Protein AF-A0A522KJQ3-F1 (afdb_monomer_lite)

Structure (mmCIF, N/CA/C/O backbone):
data_AF-A0A522KJQ3-F1
#
_entry.id   AF-A0A522KJQ3-F1
#
loop_
_atom_site.group_PDB
_atom_site.id
_atom_site.type_symbol
_atom_site.label_atom_id
_atom_site.label_alt_id
_atom_site.label_comp_id
_atom_site.label_asym_id
_atom_site.label_entity_id
_atom_site.label_seq_id
_atom_site.pdbx_PDB_ins_code
_atom_site.Cartn_x
_atom_site.Cartn_y
_atom_site.Cartn_z
_atom_site.occupancy
_atom_site.B_iso_or_equiv
_atom_site.auth_seq_id
_atom_site.auth_comp_id
_atom_site.auth_asym_id
_atom_site.auth_atom_id
_atom_site.pdbx_PDB_model_num
ATOM 1 N N . MET A 1 1 ? 15.204 58.455 -25.807 1.00 38.94 1 MET A N 1
ATOM 2 C CA . MET A 1 1 ? 15.488 56.999 -25.800 1.00 38.94 1 MET A CA 1
ATOM 3 C C . MET A 1 1 ? 14.148 56.279 -25.758 1.00 38.94 1 MET A C 1
ATOM 5 O O . MET A 1 1 ? 13.422 56.496 -24.805 1.00 38.94 1 MET A O 1
ATOM 9 N N . ARG A 1 2 ? 13.624 55.763 -26.886 1.00 38.31 2 ARG A N 1
ATOM 10 C CA . ARG A 1 2 ? 13.820 54.390 -27.429 1.00 38.31 2 ARG A CA 1
ATOM 11 C C . ARG A 1 2 ? 13.512 53.352 -26.326 1.00 38.31 2 ARG A C 1
ATOM 13 O O . ARG A 1 2 ? 14.142 53.418 -25.287 1.00 38.31 2 ARG A O 1
ATOM 20 N N . ILE A 1 3 ? 12.600 52.392 -26.490 1.00 46.62 3 ILE A N 1
ATOM 21 C CA . ILE A 1 3 ? 12.583 51.355 -27.538 1.00 46.62 3 ILE A CA 1
ATOM 22 C C . ILE A 1 3 ? 11.137 50.807 -27.752 1.00 46.62 3 ILE A C 1
ATOM 24 O O . ILE A 1 3 ? 10.339 50.749 -26.826 1.00 46.62 3 ILE A O 1
ATOM 28 N N . ARG A 1 4 ? 10.848 50.476 -29.024 1.00 58.28 4 ARG A N 1
ATOM 29 C CA . ARG A 1 4 ? 9.661 49.864 -29.700 1.00 58.28 4 ARG A CA 1
ATOM 30 C C . ARG A 1 4 ? 9.401 48.389 -29.274 1.00 58.28 4 ARG A C 1
ATOM 32 O O . ARG A 1 4 ? 10.256 47.909 -28.541 1.00 58.28 4 ARG A O 1
ATOM 39 N N . PRO A 1 5 ? 8.374 47.620 -29.754 1.00 49.44 5 PRO A N 1
ATOM 40 C CA . PRO A 1 5 ? 7.526 47.742 -30.980 1.00 49.44 5 PRO A CA 1
ATOM 41 C C . PRO A 1 5 ? 6.001 47.486 -30.776 1.00 49.44 5 PRO A C 1
ATOM 43 O O . PRO A 1 5 ? 5.607 46.784 -29.860 1.00 49.44 5 PRO A O 1
ATOM 46 N N . ARG A 1 6 ? 5.034 48.134 -31.454 1.00 49.59 6 ARG A N 1
ATOM 47 C CA . ARG A 1 6 ? 4.652 48.289 -32.889 1.00 49.59 6 ARG A CA 1
ATOM 48 C C . ARG A 1 6 ? 4.061 47.015 -33.544 1.00 49.59 6 ARG A C 1
ATOM 50 O O . ARG A 1 6 ? 4.839 46.192 -33.996 1.00 49.59 6 ARG A O 1
ATOM 57 N N . HIS A 1 7 ? 2.730 46.810 -33.448 1.00 49.59 7 HIS A N 1
ATOM 58 C CA . HIS A 1 7 ? 1.650 46.971 -34.480 1.00 49.59 7 HIS A CA 1
ATOM 59 C C . HIS A 1 7 ? 1.556 45.774 -35.468 1.00 49.59 7 HIS A C 1
ATOM 61 O O . HIS A 1 7 ? 2.580 45.180 -35.752 1.00 49.59 7 HIS A O 1
ATOM 67 N N . LEU A 1 8 ? 0.440 45.336 -36.069 1.00 43.84 8 LEU A N 1
ATOM 68 C CA . LEU A 1 8 ? -0.804 45.983 -36.516 1.00 43.84 8 LEU A CA 1
ATOM 69 C C . LEU A 1 8 ? -1.731 44.876 -37.111 1.00 43.84 8 LEU A C 1
ATOM 71 O O . LEU A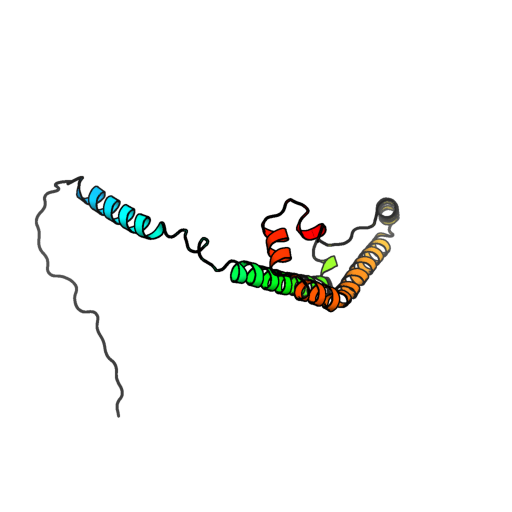 1 8 ? -1.222 44.111 -37.930 1.00 43.84 8 LEU A O 1
ATOM 75 N N . PRO A 1 9 ? -3.048 44.787 -36.834 1.00 48.59 9 PRO A N 1
ATOM 76 C CA . PRO A 1 9 ? -3.984 44.120 -37.742 1.00 48.59 9 PRO A CA 1
ATOM 77 C C . PRO A 1 9 ? -4.797 45.184 -38.490 1.00 48.59 9 PRO A C 1
ATOM 79 O O . PRO A 1 9 ? -5.462 46.020 -37.880 1.00 48.59 9 PRO A O 1
ATOM 82 N N . CYS A 1 10 ? -4.685 45.196 -39.818 1.00 41.91 10 CYS A N 1
ATOM 83 C CA . CYS A 1 10 ? -5.303 46.202 -40.670 1.00 41.91 10 CYS A CA 1
ATOM 84 C C . CYS A 1 10 ? -6.548 45.645 -41.367 1.00 41.91 10 CYS A C 1
ATOM 86 O O . CYS A 1 10 ? -6.477 44.655 -42.088 1.00 41.91 10 CYS A O 1
ATOM 88 N N . LEU A 1 11 ? -7.625 46.400 -41.173 1.00 41.81 11 LEU A N 1
ATOM 89 C CA . LEU A 1 11 ? -8.688 46.719 -42.117 1.00 41.81 11 LEU A CA 1
ATOM 90 C C . LEU A 1 11 ? -9.721 45.653 -42.508 1.00 41.81 11 LEU A C 1
ATOM 92 O O . LEU A 1 11 ? -9.519 44.755 -43.319 1.00 41.81 11 LEU A O 1
ATOM 96 N N . ILE A 1 12 ? -10.903 45.921 -41.972 1.00 45.88 12 ILE A N 1
ATOM 97 C CA . ILE A 1 12 ? -12.223 45.454 -42.353 1.00 45.88 12 ILE A CA 1
ATOM 98 C C . ILE A 1 12 ? -12.792 46.365 -43.471 1.00 45.88 12 ILE A C 1
ATOM 100 O O . ILE A 1 12 ? -12.594 47.576 -43.434 1.00 45.88 12 ILE A O 1
ATOM 104 N N . LEU A 1 13 ? -13.588 45.748 -44.358 1.00 44.44 13 LEU A N 1
ATOM 105 C CA . LEU A 1 13 ? -14.690 46.283 -45.190 1.00 44.44 13 LEU A CA 1
ATOM 106 C C . LEU A 1 13 ? -14.392 47.205 -46.389 1.00 44.44 13 LEU A C 1
ATOM 108 O O . LEU A 1 13 ? -14.128 48.393 -46.242 1.00 44.44 13 LEU A O 1
ATOM 112 N N . LEU A 1 14 ? -14.730 46.695 -47.582 1.00 41.00 14 LEU A N 1
ATOM 113 C CA . LEU A 1 14 ? -15.524 47.448 -48.557 1.00 41.00 14 LEU A CA 1
ATOM 114 C C . LEU A 1 14 ? -16.576 46.526 -49.206 1.00 41.00 14 LEU A C 1
ATOM 116 O O . LEU A 1 14 ? -16.296 45.382 -49.553 1.00 41.00 14 LEU A O 1
ATOM 120 N N . ALA A 1 15 ? -17.801 47.036 -49.277 1.00 44.16 15 ALA A N 1
ATOM 121 C CA . ALA A 1 15 ? -19.046 46.369 -49.636 1.00 44.16 15 ALA A CA 1
ATOM 122 C C . ALA A 1 15 ? -19.244 46.154 -51.149 1.00 44.16 15 ALA A C 1
ATOM 124 O O . ALA A 1 15 ? -18.750 46.950 -51.940 1.00 44.16 15 ALA A O 1
ATOM 125 N N . ALA A 1 16 ? -20.060 45.156 -51.530 1.00 42.88 16 ALA A N 1
ATOM 126 C CA . ALA A 1 16 ? -21.355 45.352 -52.214 1.00 42.88 16 ALA A CA 1
ATOM 127 C C . ALA A 1 16 ? -21.830 44.101 -52.997 1.00 42.88 16 ALA A C 1
ATOM 129 O O . ALA A 1 16 ? -21.244 43.719 -54.000 1.00 42.88 16 ALA A O 1
ATOM 130 N N . VAL A 1 17 ? -22.943 43.525 -52.519 1.00 58.38 17 VAL A N 1
ATOM 131 C CA . VAL A 1 17 ? -24.150 43.112 -53.271 1.00 58.38 17 VAL A CA 1
ATOM 132 C C . VAL A 1 17 ? -23.987 42.227 -54.525 1.00 58.38 17 VAL A C 1
ATOM 134 O O . VAL A 1 17 ? -23.607 42.702 -55.586 1.00 58.38 17 VAL A O 1
ATOM 137 N N . THR A 1 18 ? -24.432 40.964 -54.437 1.00 41.69 18 THR A N 1
ATOM 138 C CA . THR A 1 18 ? -25.548 40.365 -55.227 1.00 41.69 18 THR A CA 1
ATOM 139 C C . THR A 1 18 ? -25.720 38.863 -54.897 1.00 41.69 18 THR A C 1
ATOM 141 O O . THR A 1 18 ? -24.752 38.117 -54.814 1.00 41.69 18 THR A O 1
ATOM 144 N N . LEU A 1 19 ? -26.965 38.423 -54.667 1.00 56.94 19 LEU A N 1
ATOM 145 C CA . LEU A 1 19 ? -27.408 37.018 -54.501 1.00 56.94 19 LEU A CA 1
ATOM 146 C C . LEU A 1 19 ? -27.592 36.371 -55.899 1.00 56.94 19 LEU A C 1
ATOM 148 O O . LEU A 1 19 ? -27.968 37.106 -56.813 1.00 56.94 19 LEU A O 1
ATOM 152 N N . PRO A 1 20 ? -27.365 35.050 -56.109 1.00 49.00 20 PRO A N 1
ATOM 153 C CA . PRO A 1 20 ? -28.297 34.016 -55.643 1.00 49.00 20 PRO A CA 1
ATOM 154 C C . PRO A 1 20 ? -27.636 32.744 -55.076 1.00 49.00 20 PRO A C 1
ATOM 156 O O . PRO A 1 20 ? -26.525 32.352 -55.421 1.00 49.00 20 PRO A O 1
ATOM 159 N N . VAL A 1 21 ? -28.379 32.064 -54.205 1.00 62.31 21 VAL A N 1
ATOM 160 C CA . VAL A 1 21 ? -28.105 30.701 -53.739 1.00 62.31 21 VAL A CA 1
ATOM 161 C C . VAL A 1 21 ? -28.091 29.739 -54.931 1.00 62.31 21 VAL A C 1
ATOM 163 O O . VAL A 1 21 ? -29.113 29.528 -55.576 1.00 62.31 21 VAL A O 1
ATOM 166 N N . ALA A 1 22 ? -26.948 29.097 -55.163 1.00 44.88 22 ALA A N 1
ATOM 167 C CA . ALA A 1 22 ? -26.874 27.781 -55.780 1.00 44.88 22 ALA A CA 1
ATOM 168 C C . ALA A 1 22 ? -26.139 26.873 -54.789 1.00 44.88 22 ALA A C 1
ATOM 170 O O . ALA A 1 22 ? -24.929 26.972 -54.592 1.00 44.88 22 ALA A O 1
ATOM 171 N N . ALA A 1 23 ? -26.910 26.043 -54.086 1.00 54.25 23 ALA A N 1
ATOM 172 C CA . ALA A 1 23 ? -26.401 25.042 -53.165 1.00 54.25 23 ALA A CA 1
ATOM 173 C C . ALA A 1 23 ? -25.679 23.942 -53.955 1.00 54.25 23 ALA A C 1
ATOM 175 O O . ALA A 1 23 ? -26.269 22.940 -54.355 1.00 54.25 23 ALA A O 1
ATOM 176 N N . SER A 1 24 ? -24.382 24.126 -54.181 1.00 48.12 24 SER A N 1
ATOM 177 C CA . SER A 1 24 ? -23.510 23.080 -54.704 1.00 48.12 24 SER A CA 1
ATOM 178 C C . SER A 1 24 ? -23.192 22.103 -53.569 1.00 48.12 24 SER A C 1
ATOM 180 O O . SER A 1 24 ? -22.263 22.315 -52.789 1.00 48.12 24 SER A O 1
ATOM 182 N N . GLY A 1 25 ? -23.947 21.003 -53.468 1.00 56.56 25 GLY A N 1
ATOM 183 C CA . GLY A 1 25 ? -23.705 19.892 -52.525 1.00 56.56 25 GLY A CA 1
ATOM 184 C C . GLY A 1 25 ? -22.333 19.202 -52.666 1.00 56.56 25 GLY A C 1
ATOM 185 O O . GLY A 1 25 ? -22.035 18.236 -51.968 1.00 56.56 25 GLY A O 1
ATOM 186 N N . THR A 1 26 ? -21.476 19.699 -53.555 1.00 58.72 26 THR A N 1
ATOM 187 C CA . THR A 1 26 ? -20.106 19.251 -53.799 1.00 58.72 26 THR A CA 1
ATOM 188 C C . THR A 1 26 ? -19.082 19.905 -52.868 1.00 58.72 26 THR A C 1
ATOM 190 O O . THR A 1 26 ? -18.082 19.272 -52.546 1.00 58.72 26 THR A O 1
ATOM 193 N N . GLN A 1 27 ? -19.342 21.106 -52.337 1.00 58.88 27 GLN A N 1
ATOM 194 C CA . GLN A 1 27 ? -18.356 21.833 -51.522 1.00 58.88 27 GLN A CA 1
ATOM 195 C C . GLN A 1 27 ? -18.220 21.267 -50.098 1.00 58.88 27 GLN A C 1
ATOM 197 O O . GLN A 1 27 ? -17.124 21.211 -49.542 1.00 58.88 27 GLN A O 1
ATOM 202 N N . PHE A 1 28 ? -19.317 20.764 -49.520 1.00 63.81 28 PHE A N 1
ATOM 203 C CA . PHE A 1 28 ? -19.265 20.011 -48.263 1.00 63.81 28 PHE A CA 1
ATOM 204 C C . PHE A 1 28 ? -18.567 18.661 -48.453 1.00 63.81 28 PHE A C 1
ATOM 206 O O . PHE A 1 28 ? -17.824 18.230 -47.581 1.00 63.81 28 PHE A O 1
ATOM 213 N N . LYS A 1 29 ? -18.747 18.016 -49.612 1.00 68.19 29 LYS A N 1
ATOM 214 C CA . LYS A 1 29 ? -18.096 16.743 -49.943 1.00 68.19 29 LYS A CA 1
ATOM 215 C C . LYS A 1 29 ? -16.585 16.906 -50.125 1.00 68.19 29 LYS A C 1
ATOM 217 O O . LYS A 1 29 ? -15.846 16.039 -49.673 1.00 68.19 29 LYS A O 1
ATOM 222 N N . ASP A 1 30 ? -16.127 18.031 -50.670 1.00 72.81 30 ASP A N 1
ATOM 223 C CA . ASP A 1 30 ? -14.699 18.368 -50.732 1.00 72.81 30 ASP A CA 1
ATOM 224 C C . ASP A 1 30 ? -14.098 18.685 -49.361 1.00 72.81 30 ASP A C 1
ATOM 226 O O . ASP A 1 30 ? -12.997 18.228 -49.053 1.00 72.81 30 ASP A O 1
ATOM 230 N N . LEU A 1 31 ? -14.825 19.395 -48.493 1.00 70.94 31 LEU A N 1
ATOM 231 C CA . LEU A 1 31 ? -14.383 19.620 -47.113 1.00 70.94 31 LEU A CA 1
ATOM 232 C C . LEU A 1 31 ? -14.390 18.328 -46.286 1.00 70.94 31 LEU A C 1
ATOM 234 O O . LEU A 1 31 ? -13.480 18.109 -45.490 1.00 70.94 31 LEU A O 1
ATOM 238 N N . LEU A 1 32 ? -15.354 17.436 -46.520 1.00 77.31 32 LEU A N 1
ATOM 239 C CA . LEU A 1 32 ? -15.416 16.122 -45.888 1.00 77.31 32 LEU A CA 1
ATOM 240 C C . LEU A 1 32 ? -14.306 15.199 -46.408 1.00 77.31 32 LEU A C 1
ATOM 242 O O . LEU A 1 32 ? -13.725 14.456 -45.626 1.00 77.31 32 LEU A O 1
ATOM 246 N N . ASN A 1 33 ? -13.967 15.264 -47.699 1.00 75.38 33 ASN A N 1
ATOM 247 C CA . ASN A 1 33 ? -12.851 14.516 -48.278 1.00 75.38 33 ASN A CA 1
ATOM 248 C C . ASN A 1 33 ? -11.498 15.051 -47.794 1.00 75.38 33 ASN A C 1
ATOM 250 O O . ASN A 1 33 ? -10.616 14.249 -47.499 1.00 75.38 33 ASN A O 1
ATOM 254 N N . LYS A 1 34 ? -11.346 16.370 -47.615 1.00 72.62 34 LYS A N 1
ATOM 255 C CA . LYS A 1 34 ? -10.166 16.965 -46.963 1.00 72.62 34 LYS A CA 1
ATOM 256 C C . LYS A 1 34 ? -10.067 16.593 -45.484 1.00 72.62 34 LYS A C 1
ATOM 258 O O . LYS A 1 34 ? -8.974 16.299 -45.013 1.00 72.62 34 LYS A O 1
ATOM 263 N N . ALA A 1 35 ? -11.187 16.552 -44.762 1.00 72.19 35 ALA A N 1
ATOM 264 C CA . ALA A 1 35 ? -11.222 16.101 -43.372 1.00 72.19 35 ALA A CA 1
ATOM 265 C C . ALA A 1 35 ? -10.927 14.596 -43.250 1.00 72.19 35 ALA A C 1
ATOM 267 O O . ALA A 1 35 ? -10.186 14.199 -42.352 1.00 72.19 35 ALA A O 1
ATOM 268 N N . LYS A 1 36 ? -11.424 13.775 -44.188 1.00 65.75 36 LYS A N 1
ATOM 269 C CA . LYS A 1 36 ? -11.074 12.352 -44.317 1.00 65.75 36 LYS A CA 1
ATOM 270 C C . LYS A 1 36 ? -9.598 12.156 -44.672 1.00 65.75 36 LYS A C 1
ATOM 272 O O . LYS A 1 36 ? -8.939 11.326 -44.067 1.00 65.75 36 LYS A O 1
ATOM 277 N N . GLN A 1 37 ? -9.029 12.961 -45.569 1.00 63.97 37 GLN A N 1
ATOM 278 C CA . GLN A 1 37 ? -7.590 12.929 -45.879 1.00 63.97 37 GLN A CA 1
ATOM 279 C C . GLN A 1 37 ? -6.716 13.382 -44.699 1.00 63.97 37 GLN A C 1
ATOM 281 O O . GLN A 1 37 ? -5.659 12.800 -44.477 1.00 63.97 37 GLN A O 1
ATOM 286 N N . ALA A 1 38 ? -7.171 14.344 -43.891 1.00 58.03 38 ALA A N 1
ATOM 287 C CA . ALA A 1 38 ? -6.505 14.723 -42.643 1.00 58.03 38 ALA A CA 1
ATOM 288 C C . ALA A 1 38 ? -6.634 13.649 -41.543 1.00 58.03 38 ALA A C 1
ATOM 290 O O . ALA A 1 38 ? -5.769 13.566 -40.678 1.00 58.03 38 ALA A O 1
ATOM 291 N N . THR A 1 39 ? -7.664 12.795 -41.593 1.00 58.97 39 THR A N 1
ATOM 292 C CA . THR A 1 39 ? -7.763 11.600 -40.733 1.00 58.97 39 THR A CA 1
ATOM 293 C C . THR A 1 39 ? -6.976 10.404 -41.282 1.00 58.97 39 THR A C 1
ATOM 295 O O . THR A 1 39 ? -6.526 9.588 -40.490 1.00 58.97 39 THR A O 1
ATOM 298 N N . HIS A 1 40 ? -6.674 10.353 -42.585 1.00 50.50 40 HIS A N 1
ATOM 299 C CA . HIS A 1 40 ? -5.731 9.388 -43.177 1.00 50.50 40 HIS A CA 1
ATOM 300 C C . HIS A 1 40 ? -4.245 9.753 -42.984 1.00 50.50 40 HIS A C 1
ATOM 302 O O . HIS A 1 40 ? -3.379 8.908 -43.180 1.00 50.50 40 HIS A O 1
ATOM 308 N N . LEU A 1 41 ? -3.929 10.976 -42.541 1.00 52.25 41 LEU A N 1
ATOM 309 C CA . LEU A 1 41 ? -2.600 11.346 -42.020 1.00 52.25 41 LEU A CA 1
ATOM 310 C C . LEU A 1 41 ? -2.416 10.986 -40.532 1.00 52.25 41 LEU A C 1
ATOM 312 O O . LEU A 1 41 ? -1.345 11.220 -39.976 1.00 52.25 41 LEU A O 1
ATOM 316 N N . SER A 1 42 ? -3.430 10.372 -39.914 1.00 52.44 42 SER A N 1
ATOM 317 C CA . SER A 1 42 ? -3.407 9.877 -38.531 1.00 52.44 42 SER A CA 1
ATOM 318 C C . SER A 1 42 ? -3.643 8.366 -38.421 1.00 52.44 42 SER A C 1
ATOM 320 O O . SER A 1 42 ? -3.926 7.875 -37.335 1.00 52.44 42 SER A O 1
ATOM 322 N N . ASP A 1 43 ? -3.418 7.610 -39.501 1.00 45.31 43 ASP A N 1
ATOM 323 C CA . ASP A 1 43 ? -3.190 6.155 -39.437 1.00 45.31 43 ASP A CA 1
ATOM 324 C C . ASP A 1 43 ? -1.703 5.820 -39.209 1.00 45.31 43 ASP A C 1
ATOM 326 O O . ASP A 1 43 ? -1.222 4.741 -39.533 1.00 45.31 43 ASP A O 1
ATOM 330 N N . ASN A 1 44 ? -0.959 6.726 -38.565 1.00 47.50 44 ASN A N 1
ATOM 331 C CA . ASN A 1 44 ? 0.246 6.358 -37.829 1.00 47.50 44 ASN A CA 1
ATOM 332 C C . ASN A 1 44 ? -0.131 6.033 -36.375 1.00 47.50 44 ASN A C 1
ATOM 334 O O . ASN A 1 44 ? 0.410 6.585 -35.418 1.00 47.50 44 ASN A O 1
ATOM 338 N N . SER A 1 45 ? -1.021 5.050 -36.216 1.00 48.44 45 SER A N 1
ATOM 339 C CA . SER A 1 45 ? -1.041 4.179 -35.033 1.00 48.44 45 SER A CA 1
ATOM 340 C C . SER A 1 45 ? 0.134 3.189 -35.107 1.00 48.44 45 SER A C 1
ATOM 342 O O . SER A 1 45 ? -0.002 1.989 -34.908 1.00 48.44 45 SER A O 1
ATOM 344 N N . GLN A 1 46 ? 1.313 3.706 -35.442 1.00 46.69 46 GLN A N 1
ATOM 345 C CA . GLN A 1 46 ? 2.601 3.026 -35.504 1.00 46.69 46 GLN A CA 1
ATOM 346 C C . GLN A 1 46 ? 3.616 3.776 -34.626 1.00 46.69 46 GLN A C 1
ATOM 348 O O . GLN A 1 46 ? 4.816 3.560 -34.721 1.00 46.69 46 GLN A O 1
ATOM 353 N N . ALA A 1 47 ? 3.135 4.569 -33.662 1.00 48.16 47 ALA A N 1
ATOM 354 C CA . ALA A 1 47 ? 3.926 4.966 -32.500 1.00 48.16 47 ALA A CA 1
ATOM 355 C C . ALA A 1 47 ? 4.173 3.798 -31.516 1.00 48.16 47 ALA A C 1
ATOM 357 O O . ALA A 1 47 ? 4.897 3.974 -30.547 1.00 48.16 47 ALA A O 1
ATOM 358 N N . GLY A 1 48 ? 3.588 2.613 -31.751 1.00 51.81 48 GLY A N 1
ATOM 359 C CA . GLY A 1 48 ? 3.776 1.420 -30.913 1.00 51.81 48 GLY A CA 1
ATOM 360 C C . GLY A 1 48 ? 4.528 0.256 -31.569 1.00 51.81 48 GLY A C 1
ATOM 361 O O . GLY A 1 48 ? 4.978 -0.633 -30.857 1.00 51.81 48 GLY A O 1
ATOM 362 N N . ALA A 1 49 ? 4.690 0.234 -32.897 1.00 52.12 49 ALA A N 1
ATOM 363 C CA . ALA A 1 49 ? 5.192 -0.959 -33.595 1.00 52.12 49 ALA A CA 1
ATOM 364 C C . ALA A 1 49 ? 6.712 -0.972 -33.837 1.00 52.12 49 ALA A C 1
ATOM 366 O O . ALA A 1 49 ? 7.249 -2.008 -34.207 1.00 52.12 49 ALA A O 1
ATOM 367 N N . ASN A 1 50 ? 7.400 0.157 -33.626 1.00 50.59 50 ASN A N 1
ATOM 368 C CA . ASN A 1 50 ? 8.835 0.305 -33.899 1.00 50.59 50 ASN A CA 1
ATOM 369 C C . ASN A 1 50 ? 9.620 0.965 -32.752 1.00 50.59 50 ASN A C 1
ATOM 371 O O . ASN A 1 50 ? 10.732 1.444 -32.971 1.00 50.59 50 ASN A O 1
ATOM 375 N N . LEU A 1 51 ? 9.091 0.983 -31.521 1.00 56.16 51 LEU A N 1
ATOM 376 C CA . LEU A 1 51 ? 9.990 1.166 -30.380 1.00 56.16 51 LEU A CA 1
ATOM 377 C C . LEU A 1 51 ? 10.867 -0.081 -30.295 1.00 56.16 51 LEU A C 1
ATOM 379 O O . LEU A 1 51 ? 10.324 -1.194 -30.304 1.00 56.16 51 LEU A O 1
ATOM 383 N N . PRO A 1 52 ? 12.200 0.061 -30.208 1.00 66.44 52 PRO A N 1
ATOM 384 C CA . PRO A 1 52 ? 13.032 -1.091 -29.936 1.00 66.44 52 PRO A CA 1
ATOM 385 C C . PRO A 1 52 ? 12.505 -1.711 -28.642 1.00 66.44 52 PRO A C 1
ATOM 387 O O . PRO A 1 52 ? 12.215 -1.029 -27.660 1.00 66.44 52 PRO A O 1
ATOM 390 N N . THR A 1 53 ? 12.304 -3.025 -28.655 1.00 66.56 53 THR A N 1
ATOM 391 C CA . THR A 1 53 ? 11.647 -3.764 -27.566 1.00 66.56 53 THR A CA 1
ATOM 392 C C . THR A 1 53 ? 12.352 -3.589 -26.214 1.00 66.56 53 THR A C 1
ATOM 394 O O . THR A 1 53 ? 11.820 -3.975 -25.169 1.00 66.56 53 THR A O 1
ATOM 397 N N . SER A 1 54 ? 13.575 -3.049 -26.208 1.00 69.62 54 SER A N 1
ATOM 398 C CA . SER A 1 54 ? 14.308 -2.600 -25.027 1.00 69.62 54 SER A CA 1
ATOM 399 C C . SER A 1 54 ? 13.673 -1.400 -24.330 1.00 69.62 54 SER A C 1
ATOM 401 O O . SER A 1 54 ? 13.608 -1.386 -23.103 1.00 69.62 54 SER A O 1
ATOM 403 N N . ASP A 1 55 ? 13.168 -0.433 -25.092 1.00 78.12 55 ASP A N 1
ATOM 404 C CA . ASP A 1 55 ? 12.671 0.845 -24.576 1.00 78.12 55 ASP A CA 1
ATOM 405 C C . ASP A 1 55 ? 11.330 0.658 -23.869 1.00 78.12 55 ASP A C 1
ATOM 407 O O . ASP A 1 55 ? 11.088 1.250 -22.820 1.00 78.12 55 ASP A O 1
ATOM 411 N N . ILE A 1 56 ? 10.493 -0.250 -24.384 1.00 79.12 56 ILE A N 1
ATOM 412 C CA . ILE A 1 56 ? 9.228 -0.644 -23.746 1.00 79.12 56 ILE A CA 1
ATOM 413 C C . ILE A 1 56 ? 9.498 -1.305 -22.387 1.00 79.12 56 ILE A C 1
ATOM 415 O O . ILE A 1 56 ? 8.880 -0.949 -21.385 1.00 79.12 56 ILE A O 1
ATOM 419 N N . ALA A 1 57 ? 10.453 -2.238 -22.328 1.00 80.88 57 ALA A N 1
ATOM 420 C CA . ALA A 1 57 ? 10.805 -2.927 -21.087 1.00 80.88 57 ALA A CA 1
ATOM 421 C C . ALA A 1 57 ? 11.444 -1.974 -20.061 1.00 80.88 57 ALA A C 1
ATOM 423 O O . ALA A 1 57 ? 11.114 -2.023 -18.877 1.00 80.88 57 ALA A O 1
ATOM 424 N N . ALA A 1 58 ? 12.322 -1.072 -20.510 1.00 84.88 58 ALA A N 1
ATOM 425 C CA . ALA A 1 58 ? 12.917 -0.046 -19.658 1.00 84.88 58 ALA A CA 1
ATOM 426 C C . ALA A 1 58 ? 11.861 0.936 -19.120 1.00 84.88 58 ALA A C 1
ATOM 428 O O . ALA A 1 58 ? 11.856 1.237 -17.926 1.00 84.88 58 ALA A O 1
ATOM 429 N N . GLY A 1 59 ? 10.929 1.374 -19.972 1.00 88.69 59 GLY A N 1
ATOM 430 C CA . GLY A 1 59 ? 9.809 2.229 -19.581 1.00 88.69 59 GLY A CA 1
ATOM 431 C C . GLY A 1 59 ? 8.891 1.567 -18.555 1.00 88.69 59 GLY A C 1
ATOM 432 O O . GLY A 1 59 ? 8.483 2.216 -17.593 1.00 88.69 59 GLY A O 1
ATOM 433 N N . LEU A 1 60 ? 8.626 0.265 -18.695 1.00 88.81 60 LEU A N 1
ATOM 434 C CA . LEU A 1 60 ? 7.843 -0.489 -17.716 1.00 88.81 60 LEU A CA 1
ATOM 435 C C . LEU A 1 60 ? 8.555 -0.591 -16.361 1.00 88.81 60 LEU A C 1
ATOM 437 O O . LEU A 1 60 ? 7.928 -0.347 -15.331 1.00 88.81 60 LEU A O 1
ATOM 441 N N . LYS A 1 61 ? 9.860 -0.892 -16.345 1.00 89.31 61 LYS A N 1
ATOM 442 C CA . LYS A 1 61 ? 10.653 -0.918 -15.102 1.00 89.31 61 LYS A CA 1
ATOM 443 C C . LYS A 1 61 ? 10.641 0.438 -14.397 1.00 89.31 61 LYS A C 1
ATOM 445 O O . LYS A 1 61 ? 10.463 0.502 -13.184 1.00 89.31 61 LYS A O 1
ATOM 450 N N . GLU A 1 62 ? 10.788 1.519 -15.155 1.00 90.19 62 GLU A N 1
ATOM 451 C CA . GLU A 1 62 ? 10.737 2.881 -14.624 1.00 90.19 62 GLU A CA 1
ATOM 452 C C . GLU A 1 62 ? 9.342 3.232 -14.077 1.00 90.19 62 GLU A C 1
ATOM 454 O O . GLU A 1 62 ? 9.219 3.808 -12.992 1.00 90.19 62 GLU A O 1
ATOM 459 N N . ALA A 1 63 ? 8.279 2.847 -14.788 1.00 91.06 63 ALA A N 1
ATOM 460 C CA . ALA A 1 63 ? 6.904 3.031 -14.334 1.00 91.06 63 ALA A CA 1
ATOM 461 C C . ALA A 1 63 ? 6.615 2.236 -13.051 1.00 91.06 63 ALA A C 1
ATOM 463 O O . ALA A 1 63 ? 6.001 2.778 -12.132 1.00 91.06 63 ALA A O 1
ATOM 464 N N . LEU A 1 64 ? 7.106 0.998 -12.947 1.00 90.56 64 LEU A N 1
ATOM 465 C CA . LEU A 1 64 ? 7.018 0.179 -11.735 1.00 90.56 64 LEU A CA 1
ATOM 466 C C . LEU A 1 64 ? 7.793 0.801 -10.569 1.00 90.56 64 LEU A C 1
ATOM 468 O O . LEU A 1 64 ? 7.260 0.885 -9.461 1.00 90.56 64 LEU A O 1
ATOM 472 N N . ALA A 1 65 ? 9.014 1.287 -10.808 1.00 91.00 65 ALA A N 1
ATOM 473 C CA . ALA A 1 65 ? 9.831 1.939 -9.784 1.00 91.00 65 ALA A CA 1
ATOM 474 C C . ALA A 1 65 ? 9.130 3.182 -9.223 1.00 91.00 65 ALA A C 1
ATOM 476 O O . ALA A 1 65 ? 8.970 3.330 -8.005 1.00 91.00 65 ALA A O 1
ATOM 477 N N . LYS A 1 66 ? 8.639 4.051 -10.112 1.00 93.38 66 LYS A N 1
ATOM 478 C CA . LYS A 1 66 ? 7.881 5.249 -9.734 1.00 93.38 66 LYS A CA 1
ATOM 479 C C . LYS A 1 66 ? 6.555 4.906 -9.067 1.00 93.38 66 LYS A C 1
ATOM 481 O O . LYS A 1 66 ? 6.237 5.488 -8.034 1.00 93.38 66 LYS A O 1
ATOM 486 N N . GLY A 1 67 ? 5.794 3.963 -9.618 1.00 93.19 67 GLY A N 1
ATOM 487 C CA . GLY A 1 67 ? 4.511 3.523 -9.070 1.00 93.19 67 GLY A CA 1
ATOM 488 C C . GLY A 1 67 ? 4.653 2.979 -7.652 1.00 93.19 67 GLY A C 1
ATOM 489 O O . GLY A 1 67 ? 3.918 3.396 -6.757 1.00 93.19 67 GLY A O 1
ATOM 490 N N . THR A 1 68 ? 5.661 2.139 -7.427 1.00 92.56 68 THR A N 1
ATOM 491 C CA . THR A 1 68 ? 5.947 1.568 -6.107 1.00 92.56 68 THR A CA 1
ATOM 492 C C . THR A 1 68 ? 6.399 2.640 -5.124 1.00 92.56 68 THR A C 1
ATOM 494 O O . THR A 1 68 ? 5.855 2.735 -4.028 1.00 92.56 68 THR A O 1
ATOM 497 N N . THR A 1 69 ? 7.310 3.526 -5.535 1.00 92.19 69 THR A N 1
ATOM 498 C CA . THR A 1 69 ? 7.752 4.659 -4.705 1.00 92.19 69 THR A CA 1
ATOM 499 C C . THR A 1 69 ? 6.576 5.556 -4.313 1.00 92.19 69 THR A C 1
ATOM 501 O O . THR A 1 69 ? 6.424 5.928 -3.150 1.00 92.19 69 THR A O 1
ATOM 504 N N . ASN A 1 70 ? 5.691 5.867 -5.262 1.00 93.88 70 ASN A N 1
ATOM 505 C CA . ASN A 1 70 ? 4.495 6.664 -5.008 1.00 93.88 70 ASN A CA 1
ATOM 506 C C . ASN A 1 70 ? 3.528 5.957 -4.052 1.00 93.88 70 ASN A C 1
ATOM 508 O O . ASN A 1 70 ? 2.985 6.603 -3.155 1.00 93.88 70 ASN A O 1
ATOM 512 N N . ALA A 1 71 ? 3.324 4.647 -4.212 1.00 92.81 71 ALA A N 1
ATOM 513 C CA . ALA A 1 71 ? 2.486 3.857 -3.316 1.00 92.81 71 ALA A CA 1
ATOM 514 C C . ALA A 1 71 ? 3.050 3.858 -1.889 1.00 92.81 71 ALA A C 1
ATOM 516 O O . ALA A 1 71 ? 2.321 4.161 -0.946 1.00 92.81 71 ALA A O 1
ATOM 517 N N . ILE A 1 72 ? 4.353 3.621 -1.736 1.00 93.38 72 ILE A N 1
ATOM 518 C CA . ILE A 1 72 ? 5.045 3.633 -0.442 1.00 93.38 72 ILE A CA 1
ATOM 519 C C . ILE A 1 72 ? 4.941 5.008 0.219 1.00 93.38 72 ILE A C 1
ATOM 521 O O . ILE A 1 72 ? 4.542 5.104 1.376 1.00 93.38 72 ILE A O 1
ATOM 525 N N . ASN A 1 73 ? 5.205 6.084 -0.520 1.00 92.75 73 ASN A N 1
ATOM 526 C CA . ASN A 1 73 ? 5.101 7.447 0.005 1.00 92.75 73 ASN A CA 1
ATOM 527 C C . ASN A 1 73 ? 3.659 7.822 0.387 1.00 92.75 73 ASN A C 1
ATOM 529 O O . ASN A 1 73 ? 3.426 8.533 1.367 1.00 92.75 73 ASN A O 1
ATOM 533 N N . SER A 1 74 ? 2.677 7.346 -0.380 1.00 93.38 74 SER A N 1
ATOM 534 C CA . SER A 1 74 ? 1.260 7.628 -0.142 1.00 93.38 74 SER A CA 1
ATOM 535 C C . SER A 1 74 ? 0.689 6.843 1.040 1.00 93.38 74 SER A C 1
ATOM 537 O O . SER A 1 74 ? -0.139 7.377 1.783 1.00 93.38 74 SER A O 1
ATOM 539 N N . LEU A 1 75 ? 1.133 5.598 1.228 1.00 94.25 75 LEU A N 1
ATOM 540 C CA . LEU A 1 75 ? 0.618 4.677 2.242 1.00 94.25 75 LEU A CA 1
ATOM 541 C C . LEU A 1 75 ? 1.438 4.674 3.536 1.00 94.25 75 LEU A C 1
ATOM 543 O O . LEU A 1 75 ? 0.878 4.435 4.599 1.00 94.25 75 LEU A O 1
ATOM 547 N N . GLY A 1 76 ? 2.735 4.971 3.476 1.00 93.38 76 GLY A N 1
ATOM 548 C CA . GLY A 1 76 ? 3.619 5.024 4.645 1.00 93.38 76 GLY A CA 1
ATOM 549 C C . GLY A 1 76 ? 3.524 6.322 5.449 1.00 93.38 76 GLY A C 1
ATOM 550 O O . GLY A 1 76 ? 4.078 6.432 6.541 1.00 93.38 76 GLY A O 1
ATOM 551 N N . ARG A 1 77 ? 2.817 7.330 4.929 1.00 93.75 77 ARG A N 1
ATOM 552 C CA . ARG A 1 77 ? 2.555 8.576 5.658 1.00 93.75 77 ARG A CA 1
ATOM 553 C C . ARG A 1 77 ? 1.488 8.383 6.732 1.00 93.75 77 ARG A C 1
ATOM 555 O O . ARG A 1 77 ? 0.657 7.481 6.668 1.00 93.75 77 ARG A O 1
ATOM 562 N N . ASN A 1 78 ? 1.455 9.319 7.677 1.00 94.00 78 ASN A N 1
ATOM 563 C CA . ASN A 1 78 ? 0.413 9.383 8.694 1.00 94.00 78 ASN A CA 1
ATOM 564 C C . ASN A 1 78 ? -0.990 9.393 8.050 1.00 94.00 78 ASN A C 1
ATOM 566 O O . ASN A 1 78 ? -1.287 10.272 7.238 1.00 94.00 78 ASN A O 1
ATOM 570 N N . ASN A 1 79 ? -1.843 8.446 8.450 1.00 93.31 79 ASN A N 1
ATOM 571 C CA . ASN A 1 79 ? -3.199 8.233 7.937 1.00 93.31 79 ASN A CA 1
ATOM 572 C C . ASN A 1 79 ? -3.259 7.740 6.477 1.00 93.31 79 ASN A C 1
ATOM 574 O O . ASN A 1 79 ? -4.323 7.814 5.856 1.00 93.31 79 ASN A O 1
ATOM 578 N N . GLY A 1 80 ? -2.149 7.245 5.916 1.00 94.25 80 GLY A N 1
ATOM 579 C CA . GLY A 1 80 ? -2.095 6.665 4.572 1.00 94.25 80 GLY A CA 1
ATOM 580 C C . GLY A 1 80 ? -2.999 5.441 4.407 1.00 94.25 80 GLY A C 1
ATOM 581 O O . GLY A 1 80 ? -3.651 5.299 3.371 1.00 94.25 80 GLY A O 1
ATOM 582 N N . PHE A 1 81 ? -3.112 4.617 5.452 1.00 95.88 81 PHE A N 1
ATOM 583 C CA . PHE A 1 81 ? -4.061 3.505 5.503 1.00 95.88 81 PHE A CA 1
ATOM 584 C C . PHE A 1 81 ? -5.404 3.943 6.081 1.00 95.88 81 PHE A C 1
ATOM 586 O O . PHE A 1 81 ? -6.453 3.638 5.518 1.00 95.88 81 PHE A O 1
ATOM 593 N N . TRP A 1 82 ? -5.383 4.699 7.183 1.00 94.50 82 TRP A N 1
ATOM 594 C CA . TRP A 1 82 ? -6.603 5.037 7.920 1.00 94.50 82 TRP A CA 1
ATOM 595 C C . TRP A 1 82 ? -7.619 5.852 7.100 1.00 94.50 82 TRP A C 1
ATOM 597 O O . TRP A 1 82 ? -8.814 5.556 7.138 1.00 94.50 82 TRP A O 1
ATOM 607 N N . ASN A 1 83 ? -7.159 6.841 6.323 1.00 94.31 83 ASN A N 1
ATOM 608 C CA . ASN A 1 83 ? -8.044 7.725 5.552 1.00 94.31 83 ASN A CA 1
ATOM 609 C C . ASN A 1 83 ? -8.419 7.175 4.167 1.00 94.31 83 ASN A C 1
ATOM 611 O O . ASN A 1 83 ? -9.192 7.815 3.452 1.00 94.31 83 ASN A O 1
ATOM 615 N N . ASN A 1 84 ? -7.880 6.024 3.755 1.00 93.62 84 ASN A N 1
ATOM 616 C CA . ASN A 1 84 ? -8.144 5.457 2.437 1.00 93.62 84 ASN A CA 1
ATOM 617 C C . ASN A 1 84 ? -8.961 4.159 2.561 1.00 93.62 84 ASN A C 1
ATOM 619 O O . ASN A 1 84 ? -8.393 3.101 2.831 1.00 93.62 84 ASN A O 1
ATOM 623 N N . PRO A 1 85 ? -10.281 4.185 2.300 1.00 90.69 85 PRO A N 1
ATOM 624 C CA . PRO A 1 85 ? -11.146 3.025 2.512 1.00 90.69 85 PRO A CA 1
ATOM 625 C C . PRO A 1 85 ? -10.808 1.825 1.616 1.00 90.69 85 PRO A C 1
ATOM 627 O O . PRO A 1 85 ? -11.212 0.716 1.940 1.00 90.69 85 PRO A O 1
ATOM 630 N N . LYS A 1 86 ? -10.068 2.020 0.512 1.00 92.25 86 LYS A N 1
ATOM 631 C CA . LYS A 1 86 ? -9.663 0.929 -0.392 1.00 92.25 86 LYS A CA 1
ATOM 632 C C . LYS A 1 86 ? -8.492 0.099 0.135 1.00 92.25 86 LYS A C 1
ATOM 634 O O . LYS A 1 86 ? -8.285 -1.009 -0.339 1.00 92.25 86 LYS A O 1
ATOM 639 N N . VAL A 1 87 ? -7.708 0.651 1.058 1.00 93.44 87 VAL A N 1
ATOM 640 C CA . VAL A 1 87 ? -6.487 0.016 1.590 1.00 93.44 87 VAL A CA 1
ATOM 641 C C . VAL A 1 87 ? -6.486 -0.060 3.114 1.00 93.44 87 VAL A C 1
ATOM 643 O O . VAL A 1 87 ? -5.635 -0.736 3.677 1.00 93.44 87 VAL A O 1
ATOM 646 N N . ARG A 1 88 ? -7.432 0.611 3.786 1.00 94.88 88 ARG A N 1
ATOM 647 C CA . ARG A 1 88 ? -7.626 0.536 5.234 1.00 94.88 88 ARG A CA 1
ATOM 648 C C . ARG A 1 88 ? -7.772 -0.917 5.658 1.00 94.88 88 ARG A C 1
ATOM 650 O O . ARG A 1 88 ? -8.586 -1.646 5.098 1.00 94.88 88 ARG A O 1
ATOM 657 N N . ILE A 1 89 ? -7.029 -1.305 6.685 1.00 93.81 89 ILE A N 1
ATOM 658 C CA . ILE A 1 89 ? -7.051 -2.656 7.234 1.00 93.81 89 ILE A CA 1
ATOM 659 C C . ILE A 1 89 ? -8.222 -2.755 8.219 1.00 93.81 89 ILE A C 1
ATOM 661 O O . ILE A 1 89 ? -8.190 -2.074 9.253 1.00 93.81 89 ILE A O 1
ATOM 665 N N . PRO A 1 90 ? -9.262 -3.558 7.919 1.00 90.94 90 PRO A N 1
ATOM 666 C CA . PRO A 1 90 ? -10.327 -3.846 8.867 1.00 90.94 90 PRO A CA 1
ATOM 667 C C . PRO A 1 90 ? -9.873 -4.897 9.887 1.00 90.94 90 PRO A C 1
ATOM 669 O O . PRO A 1 90 ? -8.839 -5.551 9.736 1.00 90.94 90 PRO A O 1
ATOM 672 N N . LEU A 1 91 ? -10.676 -5.092 10.930 1.00 92.44 91 LEU A N 1
ATOM 673 C CA . LEU A 1 91 ? -10.437 -6.170 11.883 1.00 92.44 91 LEU A CA 1
ATOM 674 C C . LEU A 1 91 ? -10.647 -7.541 11.222 1.00 92.44 91 LEU A C 1
ATOM 676 O O . LEU A 1 91 ? -11.643 -7.733 10.529 1.00 92.44 91 LEU A O 1
ATOM 680 N N . PRO A 1 92 ? -9.752 -8.518 11.444 1.00 89.50 92 PRO A N 1
ATOM 681 C CA . PRO A 1 92 ? -9.858 -9.817 10.798 1.00 89.50 92 PRO A CA 1
ATOM 682 C C . PRO A 1 92 ? -10.931 -10.703 11.447 1.00 89.50 92 PRO A C 1
ATOM 684 O O . PRO A 1 92 ? -10.915 -10.945 12.658 1.00 89.50 92 PRO A O 1
ATOM 687 N N . GLY A 1 93 ? -11.817 -11.264 10.618 1.00 88.88 93 GLY A N 1
ATOM 688 C CA . GLY A 1 93 ? -12.704 -12.385 10.945 1.00 88.88 93 GLY A CA 1
ATOM 689 C C . GLY A 1 93 ? -13.426 -12.253 12.290 1.00 88.88 93 GLY A C 1
ATOM 690 O O . GLY A 1 93 ? -14.328 -11.440 12.465 1.00 88.88 93 GLY A O 1
ATOM 691 N N . LYS A 1 94 ? -13.028 -13.074 13.271 1.00 90.06 94 LYS A N 1
ATOM 692 C CA . LYS A 1 94 ? -13.662 -13.118 14.602 1.00 90.06 94 LYS A CA 1
ATOM 693 C C . LYS A 1 94 ? -13.531 -11.799 15.379 1.00 90.06 94 LYS A C 1
ATOM 695 O O . LYS A 1 94 ? -14.406 -11.495 16.188 1.00 90.06 94 LYS A O 1
ATOM 700 N N . LEU A 1 95 ? -12.482 -11.005 15.137 1.00 91.25 95 LEU A N 1
ATOM 701 C CA . LEU A 1 95 ? -12.292 -9.724 15.827 1.00 91.25 95 LEU A CA 1
ATOM 702 C C . LEU A 1 95 ? -13.334 -8.683 15.417 1.00 91.25 95 LEU A C 1
ATOM 704 O O . LEU A 1 95 ? -13.706 -7.856 16.242 1.00 91.25 95 LEU A O 1
ATOM 708 N N . GLU A 1 96 ? -13.867 -8.758 14.198 1.00 91.75 96 GLU A N 1
ATOM 709 C CA . GLU A 1 96 ? -14.951 -7.882 13.746 1.00 91.75 96 GLU A CA 1
ATOM 710 C C . GLU A 1 96 ? -16.261 -8.148 14.513 1.00 91.75 96 GLU A C 1
ATOM 712 O O . GLU A 1 96 ? -16.976 -7.222 14.908 1.00 91.75 96 GLU A O 1
ATOM 717 N N . GLN A 1 97 ? -16.549 -9.421 14.807 1.00 92.25 97 GLN A N 1
ATOM 718 C CA . GLN A 1 97 ? -17.717 -9.821 15.602 1.00 92.25 97 GLN A CA 1
ATOM 719 C C . GLN A 1 97 ? -17.592 -9.335 17.051 1.00 92.25 97 GLN A C 1
ATOM 721 O O . GLN A 1 97 ? -18.531 -8.752 17.602 1.00 92.25 97 GLN A O 1
ATOM 726 N N . VAL A 1 98 ? -16.412 -9.520 17.652 1.00 92.50 98 VAL A N 1
ATOM 727 C CA . VAL A 1 98 ? -16.115 -9.036 19.009 1.00 92.50 98 VAL A CA 1
ATOM 728 C C . VAL A 1 98 ? -16.184 -7.512 19.065 1.00 92.50 98 VAL A C 1
ATOM 730 O O . VAL A 1 98 ? -16.801 -6.963 19.974 1.00 92.50 98 VAL A O 1
ATOM 733 N N . ALA A 1 99 ? -15.628 -6.822 18.071 1.00 92.38 99 ALA A N 1
ATOM 734 C CA . ALA A 1 99 ? -15.701 -5.372 17.937 1.00 92.38 99 ALA A CA 1
ATOM 735 C C . ALA A 1 99 ? -17.142 -4.866 17.832 1.00 92.38 99 ALA A C 1
ATOM 737 O O . ALA A 1 99 ? -17.500 -3.877 18.470 1.00 92.38 99 ALA A O 1
ATOM 738 N N . SER A 1 100 ? -17.989 -5.566 17.079 1.00 92.62 100 SER A N 1
ATOM 739 C CA . SER A 1 100 ? -19.410 -5.235 16.951 1.00 92.62 100 SER A CA 1
ATOM 740 C C . SER A 1 100 ? -20.147 -5.355 18.286 1.00 92.62 100 SER A C 1
ATOM 742 O O . SER A 1 100 ? -20.931 -4.473 18.642 1.00 92.62 100 SER A O 1
ATOM 744 N N . LEU A 1 101 ? -19.874 -6.409 19.062 1.00 94.56 101 LEU A N 1
ATOM 745 C CA . LEU A 1 101 ? -20.444 -6.569 20.401 1.00 94.56 101 LEU A CA 1
ATOM 746 C C . LEU A 1 101 ? -19.892 -5.522 21.379 1.00 94.56 101 LEU A C 1
ATOM 748 O O . LEU A 1 101 ? -20.658 -4.887 22.098 1.00 94.56 101 LEU A O 1
ATOM 752 N N . ALA A 1 102 ? -18.581 -5.282 21.362 1.00 93.56 102 ALA A N 1
ATOM 753 C CA . ALA A 1 102 ? -17.926 -4.270 22.185 1.00 93.56 102 ALA A CA 1
ATOM 754 C C . ALA A 1 102 ? -18.484 -2.864 21.910 1.00 93.56 102 ALA A C 1
ATOM 756 O O . ALA A 1 102 ? -18.763 -2.121 22.851 1.00 93.56 102 ALA A O 1
ATOM 757 N N . ARG A 1 103 ? -18.744 -2.522 20.641 1.00 95.19 103 ARG A N 1
ATOM 758 C CA . ARG A 1 103 ? -19.432 -1.281 20.250 1.00 95.19 103 ARG A CA 1
ATOM 759 C C . ARG A 1 103 ? -20.836 -1.193 20.850 1.00 95.19 103 ARG A C 1
ATOM 761 O O . ARG A 1 103 ? -21.167 -0.164 21.431 1.00 95.19 103 ARG A O 1
ATOM 768 N N . LYS A 1 104 ? -21.626 -2.274 20.792 1.00 95.38 104 LYS A N 1
ATOM 769 C CA . LYS A 1 104 ? -22.966 -2.336 21.416 1.00 95.38 104 LYS A CA 1
ATOM 770 C C . LYS A 1 104 ? -22.925 -2.179 22.940 1.00 95.38 104 LYS A C 1
ATOM 772 O O . LYS A 1 104 ? -23.862 -1.641 23.514 1.00 95.38 104 LYS A O 1
ATOM 777 N N . MET A 1 105 ? -21.835 -2.598 23.582 1.00 95.25 105 MET A N 1
ATOM 778 C CA . MET A 1 105 ? -21.598 -2.428 25.022 1.00 95.25 105 MET A CA 1
ATOM 779 C C . MET A 1 105 ? -20.978 -1.064 25.389 1.00 95.25 105 MET A C 1
ATOM 781 O O . MET A 1 105 ? -20.524 -0.882 26.516 1.00 95.25 105 MET A O 1
ATOM 785 N N . GLY A 1 106 ? -20.909 -0.109 24.454 1.00 94.75 106 G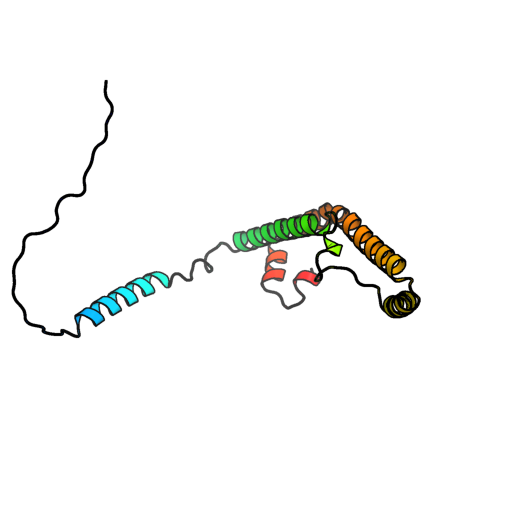LY A N 1
ATOM 786 C CA . GLY A 1 106 ? -20.372 1.236 24.698 1.00 94.75 106 GLY A CA 1
ATOM 787 C C . GLY A 1 106 ? -18.844 1.349 24.621 1.00 94.75 106 GLY A C 1
ATOM 788 O O . GLY A 1 106 ? -18.293 2.417 24.870 1.00 94.75 106 GLY A O 1
ATOM 789 N N . MET A 1 107 ? -18.131 0.289 24.227 1.00 95.06 107 MET A N 1
ATOM 790 C CA . MET A 1 107 ? -16.666 0.290 24.093 1.00 95.06 107 MET A CA 1
ATOM 791 C C . MET A 1 107 ? -16.175 0.731 22.705 1.00 95.06 107 MET A C 1
ATOM 793 O O . MET A 1 107 ? -15.033 0.448 22.343 1.00 95.06 107 MET A O 1
ATOM 797 N N . GLY A 1 108 ? -17.003 1.432 21.922 1.00 93.38 108 GLY A N 1
ATOM 798 C CA . GLY A 1 108 ? -16.670 1.817 20.545 1.00 93.38 108 GLY A CA 1
ATOM 799 C C . GLY A 1 108 ? -15.352 2.581 20.423 1.00 93.38 108 GLY A C 1
ATOM 800 O O . GLY A 1 108 ? -14.505 2.193 19.629 1.00 93.38 108 GLY A O 1
ATOM 801 N N . ALA A 1 109 ? -1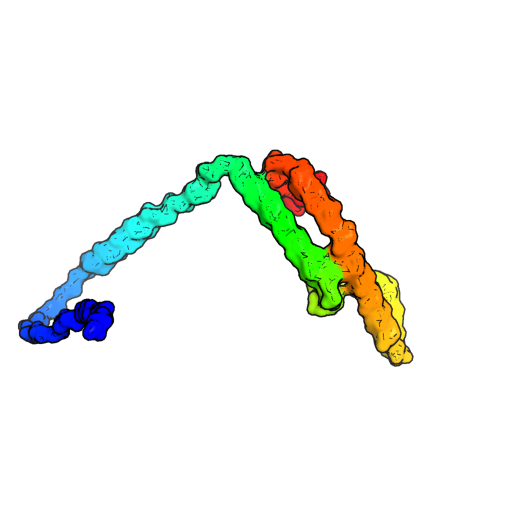5.095 3.543 21.313 1.00 95.31 109 ALA A N 1
ATOM 802 C CA . ALA A 1 109 ? -13.843 4.303 21.311 1.00 95.31 109 ALA A CA 1
ATOM 803 C C . ALA A 1 109 ? -12.586 3.423 21.482 1.00 95.31 109 ALA A C 1
ATOM 805 O O . ALA A 1 109 ? -11.540 3.717 20.907 1.00 95.31 109 ALA A O 1
ATOM 806 N N . LYS A 1 110 ? -12.673 2.325 22.250 1.00 93.88 110 LYS A N 1
ATOM 807 C CA . LYS A 1 110 ? -11.551 1.385 22.422 1.00 93.88 110 LYS A CA 1
ATOM 808 C C . LYS A 1 110 ? -11.335 0.535 21.174 1.00 93.88 110 LYS A C 1
ATOM 810 O O . LYS A 1 110 ? -10.194 0.262 20.814 1.00 93.88 110 LYS A O 1
ATOM 815 N N . VAL A 1 111 ? -12.426 0.136 20.523 1.00 94.38 111 VAL A N 1
ATOM 816 C CA . VAL A 1 111 ? -12.384 -0.596 19.254 1.00 94.38 111 VAL A CA 1
ATOM 817 C C 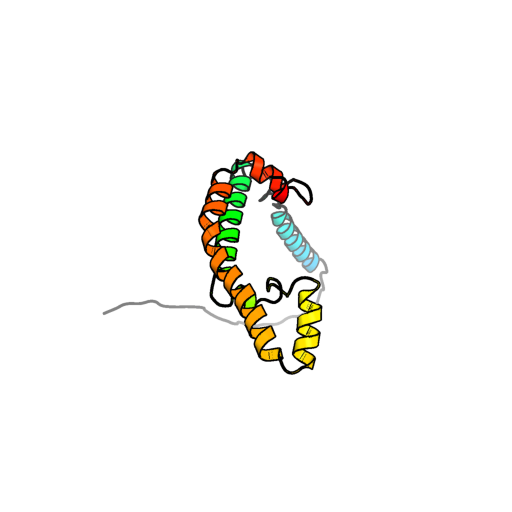. VAL A 1 111 ? -11.766 0.278 18.165 1.00 94.38 111 VAL A C 1
ATOM 819 O O . VAL A 1 111 ? -10.843 -0.162 17.488 1.00 94.38 111 VAL A O 1
ATOM 822 N N . ASP A 1 112 ? -12.198 1.531 18.052 1.00 93.25 112 ASP A N 1
ATOM 823 C CA . ASP A 1 112 ? -11.687 2.457 17.039 1.00 93.25 112 ASP A CA 1
ATOM 824 C C . ASP A 1 112 ? -10.207 2.794 17.285 1.00 93.25 112 ASP A C 1
ATOM 826 O O . ASP A 1 112 ? -9.417 2.845 16.345 1.00 93.25 112 ASP A O 1
ATOM 830 N N . ALA A 1 113 ? -9.789 2.941 18.549 1.00 94.62 113 ALA A N 1
ATOM 831 C CA . ALA A 1 113 ? -8.378 3.111 18.901 1.00 94.62 113 ALA A CA 1
ATOM 832 C C . ALA A 1 113 ? -7.522 1.886 18.529 1.00 94.62 113 ALA A C 1
ATOM 834 O O . ALA A 1 113 ? -6.362 2.035 18.139 1.00 94.62 113 ALA A O 1
ATOM 835 N N . PHE A 1 114 ? -8.084 0.680 18.632 1.00 94.38 114 PHE A N 1
ATOM 836 C CA . PHE A 1 114 ? -7.417 -0.550 18.214 1.00 94.38 114 PHE A CA 1
ATOM 837 C C . PHE A 1 114 ? -7.326 -0.667 16.687 1.00 94.38 114 PHE A C 1
ATOM 839 O O . PHE A 1 114 ? -6.253 -0.945 16.157 1.00 94.38 114 PHE A O 1
ATOM 846 N N . GLU A 1 115 ? -8.409 -0.382 15.962 1.00 94.56 115 GLU A N 1
ATOM 847 C CA . GLU A 1 115 ? -8.382 -0.318 14.495 1.00 94.56 115 GLU A CA 1
ATOM 848 C C . GLU A 1 115 ? -7.370 0.725 14.000 1.00 94.56 115 GLU A C 1
ATOM 850 O O . GLU A 1 115 ? -6.591 0.464 13.077 1.00 94.56 115 GLU A O 1
ATOM 855 N N . LEU A 1 116 ? -7.321 1.889 14.650 1.00 95.38 116 LEU A N 1
ATOM 856 C CA . LEU A 1 116 ? -6.349 2.930 14.348 1.00 95.38 116 LEU A CA 1
ATOM 857 C C . LEU A 1 116 ? -4.914 2.467 14.619 1.00 95.38 116 LEU A C 1
ATOM 859 O O . LEU A 1 116 ? -4.032 2.742 13.806 1.00 95.38 116 LEU A O 1
ATOM 863 N N . SER A 1 117 ? -4.653 1.773 15.732 1.00 95.62 117 SER A N 1
ATOM 864 C CA . SER A 1 117 ? -3.302 1.293 16.054 1.00 95.62 117 SER A CA 1
ATOM 865 C C . SER A 1 117 ? -2.821 0.226 15.067 1.00 95.62 117 SER A C 1
ATOM 867 O O . SER A 1 117 ? -1.653 0.251 14.672 1.00 95.62 117 SER A O 1
ATOM 869 N N . LEU A 1 118 ? -3.724 -0.633 14.588 1.00 95.88 118 LEU A N 1
ATOM 870 C CA . LEU A 1 118 ? -3.445 -1.612 13.538 1.00 95.88 118 LEU A CA 1
ATOM 871 C C . LEU A 1 118 ? -3.065 -0.930 12.215 1.00 95.88 118 LEU A C 1
ATOM 873 O O . LEU A 1 118 ? -2.027 -1.236 11.630 1.00 95.88 118 LEU A O 1
ATOM 877 N N . ASN A 1 119 ? -3.860 0.046 11.771 1.00 96.44 119 ASN A N 1
ATOM 878 C CA . ASN A 1 119 ? -3.563 0.802 10.550 1.00 96.44 119 ASN A CA 1
ATOM 879 C C . ASN A 1 119 ? -2.273 1.625 10.696 1.00 96.44 119 ASN A C 1
ATOM 881 O O . ASN A 1 119 ? -1.455 1.672 9.781 1.00 96.44 119 ASN A O 1
ATOM 885 N N . ARG A 1 120 ? -2.030 2.201 11.879 1.00 96.56 120 ARG A N 1
ATOM 886 C CA . ARG A 1 120 ? -0.780 2.899 12.202 1.00 96.56 120 ARG A CA 1
ATOM 887 C C . ARG A 1 120 ? 0.436 1.981 12.110 1.00 96.56 120 ARG A C 1
ATOM 889 O O . ARG A 1 120 ? 1.503 2.430 11.697 1.00 96.56 120 ARG A O 1
ATOM 896 N N . ALA A 1 121 ? 0.301 0.728 12.538 1.00 95.00 121 ALA A N 1
ATOM 897 C CA . ALA A 1 121 ? 1.371 -0.254 12.436 1.00 95.00 121 ALA A CA 1
ATOM 898 C C . ALA A 1 121 ? 1.702 -0.552 10.966 1.00 95.00 121 ALA A C 1
ATOM 900 O O . ALA A 1 121 ? 2.876 -0.560 10.606 1.00 95.00 121 ALA A O 1
ATOM 901 N N . ALA A 1 122 ? 0.686 -0.693 10.111 1.00 94.31 122 ALA A N 1
ATOM 902 C CA . ALA A 1 122 ? 0.889 -0.868 8.674 1.00 94.31 122 ALA A CA 1
ATOM 903 C C . ALA A 1 122 ? 1.584 0.340 8.027 1.00 94.31 122 ALA A C 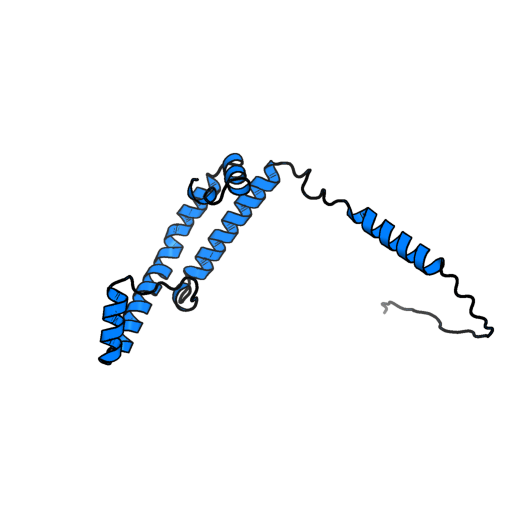1
ATOM 905 O O . ALA A 1 122 ? 2.564 0.161 7.308 1.00 94.31 122 ALA A O 1
ATOM 906 N N . GLU A 1 123 ? 1.163 1.566 8.354 1.00 95.06 123 GLU A N 1
ATOM 907 C CA . GLU A 1 123 ? 1.819 2.796 7.880 1.00 95.06 123 GLU A CA 1
ATOM 908 C C . GLU A 1 123 ? 3.311 2.832 8.249 1.00 95.06 123 GLU A C 1
ATOM 910 O O . GLU A 1 123 ? 4.147 3.197 7.427 1.00 95.06 123 GLU A O 1
ATOM 915 N N . LYS A 1 124 ? 3.668 2.394 9.464 1.00 94.50 124 LYS A N 1
ATOM 916 C CA . LYS A 1 124 ? 5.069 2.316 9.913 1.00 94.50 124 LYS A CA 1
ATOM 917 C C . LYS A 1 124 ? 5.877 1.215 9.222 1.00 94.50 124 LYS A C 1
ATOM 919 O O . LYS A 1 124 ? 7.095 1.346 9.128 1.00 94.50 124 LYS A O 1
ATOM 924 N N . ALA A 1 125 ? 5.229 0.146 8.764 1.00 93.19 125 ALA A N 1
ATOM 925 C CA . ALA A 1 125 ? 5.887 -0.970 8.086 1.00 93.19 125 ALA A CA 1
ATOM 926 C C . ALA A 1 125 ? 6.201 -0.657 6.612 1.00 93.19 125 ALA A C 1
ATOM 928 O O . ALA A 1 125 ? 7.231 -1.076 6.093 1.00 93.19 125 ALA A O 1
ATOM 929 N N . VAL A 1 126 ? 5.353 0.126 5.942 1.00 93.50 126 VAL A N 1
ATOM 930 C CA . VAL A 1 126 ? 5.491 0.476 4.515 1.00 93.50 126 VAL A CA 1
ATOM 931 C C . VAL A 1 126 ? 6.853 1.067 4.114 1.00 93.50 126 VAL A C 1
ATOM 933 O O . VAL A 1 126 ? 7.389 0.641 3.094 1.00 93.50 126 VAL A O 1
ATOM 936 N N . PRO A 1 127 ? 7.470 2.013 4.845 1.00 90.31 127 PRO A N 1
ATOM 937 C CA . PRO A 1 127 ? 8.779 2.530 4.443 1.00 90.31 127 PRO A CA 1
ATOM 938 C C . PRO A 1 127 ? 9.903 1.487 4.551 1.00 90.31 127 PRO A C 1
ATOM 940 O O . PRO A 1 127 ? 10.911 1.624 3.868 1.00 90.31 127 PRO A O 1
ATOM 943 N N . GLN A 1 128 ? 9.738 0.428 5.354 1.00 90.25 128 GLN A N 1
ATOM 944 C CA . GLN A 1 128 ? 10.770 -0.602 5.549 1.00 90.25 128 GLN A CA 1
ATOM 945 C C . GLN A 1 128 ? 10.962 -1.497 4.316 1.00 90.25 128 GLN A C 1
ATOM 947 O O . GLN A 1 128 ? 11.988 -2.156 4.188 1.00 90.25 128 GLN A O 1
ATOM 952 N N . VAL A 1 129 ? 9.983 -1.525 3.408 1.00 88.38 129 VAL A N 1
ATOM 953 C CA . VAL A 1 129 ? 10.014 -2.362 2.199 1.00 88.38 129 VAL A CA 1
ATOM 954 C C . VAL A 1 129 ? 10.459 -1.597 0.949 1.00 88.38 129 VAL A C 1
ATOM 956 O O . VAL A 1 129 ? 10.571 -2.195 -0.118 1.00 88.38 129 VAL A O 1
ATOM 959 N N . ALA A 1 130 ? 10.743 -0.294 1.062 1.00 87.62 130 ALA A N 1
ATOM 960 C CA . ALA A 1 130 ? 11.151 0.541 -0.070 1.00 87.62 130 ALA A CA 1
ATOM 961 C C . ALA A 1 130 ? 12.398 0.007 -0.777 1.00 87.62 130 ALA A C 1
ATOM 963 O O . ALA A 1 130 ? 12.384 -0.163 -1.998 1.00 87.62 130 ALA A O 1
ATOM 964 N N . ASP A 1 131 ? 13.426 -0.334 -0.004 1.00 87.88 131 ASP A N 1
ATOM 965 C CA . ASP A 1 131 ? 14.673 -0.873 -0.543 1.00 87.88 131 ASP A CA 1
ATOM 966 C C . ASP A 1 131 ? 14.462 -2.261 -1.161 1.00 87.88 131 ASP A C 1
ATOM 968 O O . ASP A 1 131 ? 14.995 -2.549 -2.227 1.00 87.88 131 ASP A O 1
ATOM 972 N N . ILE A 1 132 ? 13.598 -3.088 -0.560 1.00 90.88 132 ILE A N 1
ATOM 973 C CA . ILE A 1 132 ? 13.274 -4.433 -1.061 1.00 90.88 132 ILE A CA 1
ATOM 974 C C . ILE A 1 132 ? 12.643 -4.350 -2.454 1.00 90.88 132 ILE A C 1
ATOM 976 O O . ILE A 1 132 ? 13.083 -5.031 -3.382 1.00 90.88 132 ILE A O 1
ATOM 980 N N . PHE A 1 133 ? 11.634 -3.493 -2.625 1.00 89.88 133 PHE A N 1
ATOM 981 C CA . PHE A 1 133 ? 10.995 -3.308 -3.926 1.00 89.88 133 PHE A CA 1
ATOM 982 C C . PHE A 1 133 ? 11.920 -2.621 -4.934 1.00 89.88 133 PHE A C 1
ATOM 984 O O . PHE A 1 133 ? 11.942 -3.004 -6.105 1.00 89.88 133 PHE A O 1
ATOM 991 N N . GLY A 1 134 ? 12.706 -1.634 -4.496 1.00 89.69 134 GLY A N 1
ATOM 992 C CA . GLY A 1 134 ? 13.697 -0.972 -5.342 1.00 89.69 134 GLY A CA 1
ATOM 993 C C . GLY A 1 134 ? 14.722 -1.958 -5.903 1.00 89.69 134 GLY A C 1
ATOM 994 O O . GLY A 1 134 ? 14.991 -1.957 -7.108 1.00 89.69 134 GLY A O 1
ATOM 995 N N . ASP A 1 135 ? 15.238 -2.844 -5.054 1.00 90.25 135 ASP A N 1
ATOM 996 C CA . ASP A 1 135 ? 16.178 -3.891 -5.440 1.00 90.25 135 ASP A CA 1
ATOM 997 C C . ASP A 1 135 ? 15.545 -4.926 -6.370 1.00 90.25 135 ASP A C 1
ATOM 999 O O . ASP A 1 135 ? 16.169 -5.307 -7.364 1.00 90.25 135 ASP A O 1
ATOM 1003 N N . ALA A 1 136 ? 14.311 -5.355 -6.092 1.00 90.69 136 ALA A N 1
ATOM 1004 C CA . ALA A 1 136 ? 13.581 -6.292 -6.945 1.00 90.69 136 ALA A CA 1
ATOM 1005 C C . ALA A 1 136 ? 13.396 -5.730 -8.364 1.00 90.69 136 ALA A C 1
ATOM 1007 O O . ALA A 1 136 ? 13.735 -6.382 -9.353 1.00 90.69 136 ALA A O 1
ATOM 1008 N N . ILE A 1 137 ? 12.962 -4.471 -8.478 1.00 90.06 137 ILE A N 1
ATOM 1009 C CA . ILE A 1 137 ? 12.761 -3.811 -9.775 1.00 90.06 137 ILE A CA 1
ATOM 1010 C C . ILE A 1 137 ? 14.097 -3.596 -10.495 1.00 90.06 137 ILE A C 1
ATOM 1012 O O . ILE A 1 137 ? 14.175 -3.734 -11.716 1.00 90.06 137 ILE A O 1
ATOM 1016 N N . ARG A 1 138 ? 15.182 -3.289 -9.774 1.00 88.19 138 ARG A N 1
ATOM 1017 C CA . ARG A 1 138 ? 16.516 -3.160 -10.383 1.00 88.19 138 ARG A CA 1
ATOM 1018 C C . ARG A 1 138 ? 17.009 -4.484 -10.959 1.00 88.19 138 ARG A C 1
ATOM 1020 O O . ARG A 1 138 ? 17.446 -4.490 -12.114 1.00 88.19 138 ARG A O 1
ATOM 1027 N N . LYS A 1 139 ? 16.902 -5.566 -10.183 1.00 90.00 139 LYS A N 1
ATOM 1028 C CA . LYS A 1 139 ? 17.336 -6.924 -10.553 1.00 90.00 139 LYS A CA 1
ATOM 1029 C C . LYS A 1 139 ? 16.497 -7.541 -11.676 1.00 90.00 139 LYS A C 1
ATOM 1031 O O . LYS A 1 139 ? 17.009 -8.405 -12.380 1.00 90.00 139 LYS A O 1
ATOM 1036 N N . MET A 1 140 ? 15.273 -7.055 -11.892 1.00 89.00 140 MET A N 1
ATOM 1037 C CA . MET A 1 140 ? 14.396 -7.512 -12.970 1.00 89.00 140 MET A CA 1
ATOM 1038 C C . MET A 1 140 ? 15.041 -7.385 -14.350 1.00 89.00 140 MET A C 1
ATOM 1040 O O . MET A 1 140 ? 15.518 -6.312 -14.729 1.00 89.00 140 MET A O 1
ATOM 1044 N N . THR A 1 141 ? 15.059 -8.456 -15.139 1.00 88.38 141 THR A N 1
ATOM 1045 C CA . THR A 1 141 ? 15.601 -8.386 -16.500 1.00 88.38 141 THR A CA 1
ATOM 1046 C C . THR A 1 141 ? 14.599 -7.732 -17.455 1.00 88.38 141 THR A C 1
ATOM 1048 O O . THR A 1 141 ? 13.406 -7.621 -17.176 1.00 88.38 141 THR A O 1
ATOM 1051 N N . LEU A 1 142 ? 15.065 -7.287 -18.627 1.00 85.75 142 LEU A N 1
ATOM 1052 C CA . LEU A 1 142 ? 14.152 -6.784 -19.660 1.00 85.75 142 LEU A CA 1
ATOM 1053 C C . LEU A 1 142 ? 13.221 -7.890 -20.187 1.00 85.75 142 LEU A C 1
ATOM 1055 O O . LEU A 1 142 ? 12.134 -7.582 -20.667 1.00 85.75 142 LEU A O 1
ATOM 1059 N N . SER A 1 143 ? 13.637 -9.157 -20.104 1.00 85.44 143 SER A N 1
ATOM 1060 C CA . SER A 1 143 ? 12.797 -10.301 -20.466 1.00 85.44 143 SER A CA 1
ATOM 1061 C C . SER A 1 143 ? 11.670 -10.497 -19.456 1.00 85.44 143 SER A C 1
ATOM 1063 O O . SER A 1 143 ? 10.524 -10.662 -19.858 1.00 85.44 143 SER A O 1
ATOM 1065 N N . ASP A 1 144 ? 11.977 -10.388 -18.164 1.00 88.38 144 ASP A N 1
ATOM 1066 C CA . ASP A 1 144 ? 11.002 -10.523 -17.076 1.00 88.38 144 ASP A CA 1
ATOM 1067 C C . ASP A 1 144 ? 9.925 -9.442 -17.156 1.00 88.38 144 ASP A C 1
ATOM 1069 O O . ASP A 1 144 ? 8.733 -9.731 -17.142 1.00 88.38 144 ASP A O 1
ATOM 1073 N N . ALA A 1 145 ? 10.346 -8.190 -17.354 1.00 87.25 145 ALA A N 1
ATOM 1074 C CA . ALA A 1 145 ? 9.434 -7.067 -17.535 1.00 87.25 145 ALA A CA 1
ATOM 1075 C C . ALA A 1 145 ? 8.488 -7.286 -18.734 1.00 87.25 145 ALA A C 1
ATOM 1077 O O . ALA A 1 145 ? 7.294 -6.999 -18.652 1.00 87.25 145 ALA A O 1
ATOM 1078 N N . ARG A 1 146 ? 8.987 -7.844 -19.846 1.00 85.62 146 ARG A N 1
ATOM 1079 C CA . ARG A 1 146 ? 8.127 -8.220 -20.983 1.00 85.62 146 ARG A CA 1
ATOM 1080 C C . ARG A 1 146 ? 7.191 -9.375 -20.641 1.00 85.62 146 ARG A C 1
ATOM 1082 O O . ARG A 1 146 ? 6.046 -9.347 -21.078 1.00 85.62 146 ARG A O 1
ATOM 1089 N N . GLY A 1 147 ? 7.665 -10.355 -19.875 1.00 87.62 147 GLY A N 1
ATOM 1090 C CA . GLY A 1 147 ? 6.852 -11.458 -19.365 1.00 87.62 147 GLY A CA 1
ATOM 1091 C C . GLY A 1 147 ? 5.679 -10.962 -18.521 1.00 87.62 147 GLY A C 1
ATOM 1092 O O . GLY A 1 147 ? 4.567 -11.437 -18.705 1.00 87.62 147 GLY A O 1
ATOM 1093 N N . ILE A 1 148 ? 5.892 -9.939 -17.690 1.00 88.44 148 ILE A N 1
ATOM 1094 C CA . ILE A 1 148 ? 4.826 -9.289 -16.913 1.00 88.44 148 ILE A CA 1
ATOM 1095 C C . ILE A 1 148 ? 3.838 -8.550 -17.828 1.00 88.44 148 ILE A C 1
ATOM 1097 O O . ILE A 1 148 ? 2.633 -8.624 -17.612 1.00 88.44 148 ILE A O 1
ATOM 1101 N N . LEU A 1 149 ? 4.327 -7.844 -18.854 1.00 85.88 149 LEU A N 1
ATOM 1102 C CA . LEU A 1 149 ? 3.475 -7.075 -19.772 1.00 85.88 149 LEU A CA 1
ATOM 1103 C C . LEU A 1 149 ? 2.601 -7.957 -20.672 1.00 85.88 149 LEU A C 1
ATOM 1105 O O . LEU A 1 149 ? 1.457 -7.610 -20.947 1.00 85.88 149 LEU A O 1
ATOM 1109 N N . GLY A 1 150 ? 3.177 -9.039 -21.198 1.00 85.62 150 GLY A N 1
ATOM 1110 C CA . GLY A 1 150 ? 2.519 -9.940 -22.146 1.00 85.62 150 GLY A CA 1
ATOM 1111 C C . GLY A 1 150 ? 1.952 -11.212 -21.517 1.00 85.62 150 GLY A C 1
ATOM 1112 O O . GLY A 1 150 ? 1.409 -12.043 -22.242 1.00 85.62 150 GLY A O 1
ATOM 1113 N N . GLY A 1 151 ? 2.130 -11.402 -20.211 1.00 84.50 151 GLY A N 1
ATOM 1114 C CA . GLY A 1 151 ? 1.691 -12.589 -19.488 1.00 84.50 151 GLY A CA 1
ATOM 1115 C C . GLY A 1 151 ? 0.221 -12.535 -19.069 1.00 84.50 151 GLY A C 1
ATOM 1116 O O . GLY A 1 151 ? -0.479 -11.552 -19.297 1.00 84.50 151 GLY A O 1
ATOM 1117 N N . GLY A 1 152 ? -0.256 -13.633 -18.476 1.00 86.56 152 GLY A N 1
ATOM 1118 C CA . GLY A 1 152 ? -1.631 -13.751 -17.981 1.00 86.56 152 GLY A CA 1
ATOM 1119 C C . GLY A 1 152 ? -1.877 -13.008 -16.664 1.00 86.56 152 GLY A C 1
ATOM 1120 O O . GLY A 1 152 ? -1.015 -12.291 -16.161 1.00 86.56 152 GLY A O 1
ATOM 1121 N N . ASP A 1 153 ? -3.042 -13.245 -16.060 1.00 89.25 153 ASP A N 1
ATOM 1122 C CA . ASP A 1 153 ? -3.529 -12.527 -14.868 1.00 89.25 153 ASP A CA 1
ATOM 1123 C C . ASP A 1 153 ? -2.593 -12.588 -13.643 1.00 89.25 153 ASP A C 1
ATOM 1125 O O . ASP A 1 153 ? -2.680 -11.747 -12.747 1.00 89.25 153 ASP A O 1
ATOM 1129 N N . HIS A 1 154 ? -1.683 -13.564 -13.601 1.00 89.12 154 HIS A N 1
ATOM 1130 C CA . HIS A 1 154 ? -0.741 -13.793 -12.501 1.00 89.12 154 HIS A CA 1
ATOM 1131 C C . HIS A 1 154 ? 0.714 -13.461 -12.851 1.00 89.12 154 HIS A C 1
ATOM 1133 O O . HIS A 1 154 ? 1.602 -13.626 -12.021 1.00 89.12 154 HIS A O 1
ATOM 1139 N N . ALA A 1 155 ? 0.986 -12.919 -14.042 1.00 87.50 155 ALA A N 1
ATOM 1140 C CA . ALA A 1 155 ? 2.356 -12.706 -14.511 1.00 87.50 155 ALA A CA 1
ATOM 1141 C C . ALA A 1 155 ? 3.194 -11.797 -13.594 1.00 87.50 155 ALA A C 1
ATOM 1143 O O . ALA A 1 155 ? 4.400 -11.983 -13.480 1.00 87.50 155 ALA A O 1
ATOM 1144 N N . ALA A 1 156 ? 2.561 -10.831 -12.921 1.00 84.69 156 ALA A N 1
ATOM 1145 C CA . ALA A 1 156 ? 3.232 -9.952 -11.963 1.00 84.69 156 ALA A CA 1
ATOM 1146 C C . ALA A 1 156 ? 3.495 -10.605 -10.593 1.00 84.69 156 ALA A C 1
ATOM 1148 O O . ALA A 1 156 ? 4.367 -10.137 -9.871 1.00 84.69 156 ALA A O 1
ATOM 1149 N N . THR A 1 157 ? 2.721 -11.626 -10.213 1.00 87.56 157 THR A N 1
ATOM 1150 C CA . THR A 1 157 ? 2.854 -12.330 -8.924 1.00 87.56 157 THR A CA 1
ATOM 1151 C C . THR A 1 157 ? 3.688 -13.601 -9.020 1.00 87.56 157 THR A C 1
ATOM 1153 O O . THR A 1 157 ? 4.255 -14.017 -8.017 1.00 87.56 157 THR A O 1
ATOM 1156 N N . ASP A 1 158 ? 3.742 -14.211 -10.203 1.00 85.19 158 ASP A N 1
ATOM 1157 C CA . ASP A 1 158 ? 4.510 -15.432 -10.478 1.00 85.19 158 ASP A CA 1
ATOM 1158 C C . ASP A 1 158 ? 5.998 -15.149 -10.739 1.00 85.19 158 ASP A C 1
ATOM 1160 O O . ASP A 1 158 ? 6.802 -16.079 -10.825 1.00 85.19 158 ASP A O 1
ATOM 1164 N N . TYR A 1 159 ? 6.344 -13.871 -10.897 1.00 79.38 159 TYR A N 1
ATOM 1165 C CA . TYR A 1 159 ? 7.705 -13.369 -11.026 1.00 79.38 159 TYR A CA 1
ATOM 1166 C C . TYR A 1 159 ? 8.383 -13.203 -9.660 1.00 79.38 159 TYR A C 1
ATOM 1168 O O . TYR A 1 159 ? 9.515 -13.717 -9.499 1.00 79.38 159 TYR A O 1
#

Sequence (159 aa):
MRIRPRHLPCLILLAAVTLPVAASGTQFKDLLNKAKQATHLSDNSQAGANLPTSDIAAGLKEALAKGTTNAINSLGRNNGFWNNPKVRIPLPGKLEQVASLARKMGMGAKVDAFELSLNRAAEKAVPQVADIFGDAIRKMTLSDARGILGGGDHAATDY

Radius of gyration: 31.71 Å; chains: 1; bounding box: 46×72×81 Å

pLDDT: mean 78.61, std 18.61, range [38.31, 96.56]

Foldseek 3Di:
DDDDDDDDDDDDDDDDDDDDDDPPVVVVVVVVVVVVVVVVVVVCPVVPVPDDLLVVLVVLLVVQLVVLVVLLVQQLDDCSQVVDPVRQDDDDDVVVVVQVVCVVVVNVVVSVVVSNVVSNVRSNCSVVCSVVSVVVSVPQDSVLSVQLVPDDPCSVVVD

Secondary structure (DSSP, 8-state):
------------------------THHHHHHHHHHHHHHHTT--TTSSSSS-HHHHHHHHHHHHHHHHHHHHHHHSSTTTTTT-TTT--PPPTHHHHHHHHHHHTT-HHHHHHHHHHHHHHHHHHGGGGHHHHHHHHHH--HHHHHHHHHS-TTTTT--

=== Feature glossary ===
The record interleaves many kinds of information about one protein. Here 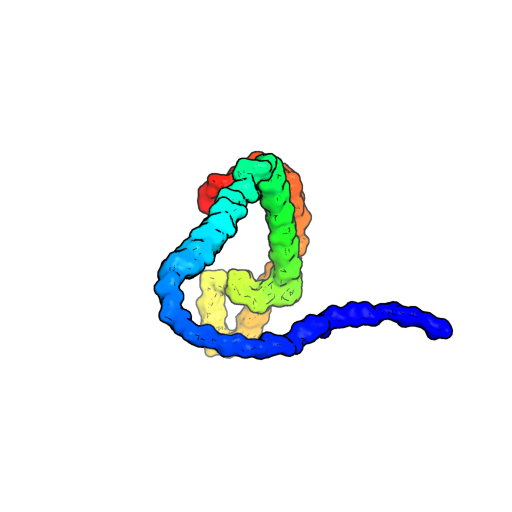is each kind framed as the question it answers.

Q: What does the local fold look like, residue by residue?
A: A 3Di character summarizes, for each residue, the relative orientation of the Cα frame of its nearest spatial neighbor. Because it encodes fold topology rather than chemistry, 3Di alignments detect remote structural similarity that sequence alignment misses.

Q: Which residues are in helices, strands, or loops?
A: Secondary structure is the local, repeating backbone conformation. DSSP classifies it into eight states by reading the hydrogen-bond network: three helix types (H, G, I), two β types (E, B), two non-regular types (T, S), and unstructured coil (-).

Q: How big and how compact is the whole molecule?
A: Three whole-structure scalars: the radius of gyration (RMS distance of Cα from centroid, in Å), the count of Cα–Cα contacts (pairs closer than 8 Å and separated by more than four residues in sequence — i.e. tertiary, not local, contacts), and the bounding-box dimensions. Together they distinguish compact globular folds from extended fibres or disordered chains.

Q: How confident is the AlphaFold model at each residue?
A: For AlphaFold models, the B-factor field carries pLDDT — the model's own estimate of local accuracy on a 0–100 scale. Regions with pLDDT<50 should be treated as essentially unmodeled; they often correspond to intrinsically disordered segments.

Q: What family and function is it annotated with?
A: Functional annotations link the protein to curated databases. InterPro entries identify conserved domains and families by matching the sequence against member-database signatures (Pfam, PROSITE, CDD, …). Gene Ontology (GO) terms describe molecular function, biological process, and cellular component in a controlled vocabulary. CATH places the structure in a hierarchical fold classification (Class/Architecture/Topology/Homologous-superfamily). The organism is the source species.

Q: What known structures does this most resemble?
A: Nearest PDB neighbors are the top structural matches found by Foldseek when searching this structure against the entire Protein Data Bank. Each hit reports a TM-score (0 to 1; >0.5 almost always implies the same fold) and an E-value. These are *structural* homologs — they may share no detectable sequence similarity.

Q: Which residues are buried vs exposed?
A: Solvent-accessible surface area (SASA) is the area in Å² traced out by the centre of a 1.4 Å probe sphere (a water molecule) rolled over the protein's van der Waals surface (Shrake–Rupley / Lee–Richards construction). Buried residues have near-zero SASA; fully exposed residues can exceed 200 Å². The total SASA scales roughly with the number of surface residues.

Q: What are the backbone torsion angles?
A: φ (phi) and ψ (psi) are the two rotatable backbone dihedrals per residue: φ is the C(i-1)–N–Cα–C torsion, ψ is the N–Cα–C–N(i+1) torsion, both in degrees on (−180°, 180°]. α-helical residues cluster near (−60°, −45°); β-strand residues near (−120°, +130°). A Ramachandran plot is simply a scatter of (φ, ψ) for every residue.

Q: Are the domains correctly placed relative to each other?
A: Predicted aligned error is AlphaFold's pairwise confidence. Unlike pLDDT (per-residue), PAE is per-residue-pair and captures whether two parts of the structure are correctly placed relative to each other. Units are ångströms of expected positional error.

Q: What if only a Cα trace is available?
A: P-SEA three-state annotation labels each residue as helix, strand, or coil based purely on the geometry of the Cα trace. It serves as a fallback when the full backbone (and thus DSSP) is unavailable.

Q: What is the amino-acid chain?
A: This is the polypeptide sequence — one letter per residue, N-terminus first. Length ranges from a few dozen residues for small domains to over a thousand for large multi-domain proteins.

Q: What do the rendered images show?
A: The six renders are orthographic views along the three Cartesian axes in both directions. Representation (cartoon, sticks, or surface) and color scheme (sequence-rainbow or by-chain) vary across proteins so the training set covers all the common visualization conventions.

Q: What do the diagnostic plots show?
A: Plot images: a contact map (which residues are close in 3D, as an N×N binary image), a Ramachandran scatter (backbone torsion angles, revealing secondary-structure composition at a glance), and — for AlphaFold structures — a PAE heatmap (pairwise prediction confidence).

Q: How mobile is each atom in the crystal?
A: B-factor (Debye–Waller factor) reflects atomic displacement in the crystal lattice. It is an experimental observable (units Å²), not a prediction; low values mean the atom is pinned down, high values mean it moves or is heterogeneous across the crystal.

Q: Where is each backbone atom in 3D?
A: The mmCIF table is the protein's shape written out atom by atom. For each backbone N, Cα, C, and carbonyl O, it records an (x, y, z) coordinate triple in Å plus the residue type, chain letter, and residue number.